Protein AF-A0A5E6NGI4-F1 (afdb_monomer_lite)

Sequence (69 aa):
MNKALSVTTTTLLLLLIANVFIDVVLRYAFNNSSIALQELEWHLFSAMFLLSIAYGLQNDTHVRVDVFS

Foldseek 3Di:
DVVVLVVVLVVLVVVLVVLVVVQVCCCPVVVDHDPVSVVVNVVSVVVSVVSVVVVCVVVVVPPPPPVDD

Radius of gyration: 16.52 Å; chains: 1; bounding box: 33×36×40 Å

Secondary structure (DSSP, 8-state):
-HHHHHHHHHHHHHHHHHHHHHHHHHHHHH----HHHHHHHHHHHHHHHHHHHHHHHHTT---------

Structure (mmCIF, N/CA/C/O backbone):
data_AF-A0A5E6NGI4-F1
#
_entry.id   AF-A0A5E6NGI4-F1
#
loop_
_atom_site.group_PDB
_atom_site.id
_atom_site.type_symbol
_atom_site.label_atom_id
_atom_site.label_alt_id
_atom_site.label_comp_id
_atom_site.label_asym_id
_atom_site.label_entity_id
_atom_site.label_seq_id
_atom_site.pdbx_PDB_ins_code
_atom_site.Cartn_x
_atom_site.Cartn_y
_atom_site.Cartn_z
_atom_site.occupancy
_atom_site.B_iso_or_equiv
_atom_site.auth_seq_id
_atom_site.auth_comp_id
_atom_site.auth_asym_id
_atom_site.auth_atom_id
_atom_site.pdbx_PDB_model_num
ATOM 1 N N . MET A 1 1 ? -17.632 9.960 13.631 1.00 54.91 1 MET A N 1
ATOM 2 C CA . MET A 1 1 ? -16.254 9.456 13.818 1.00 54.91 1 MET A CA 1
ATOM 3 C C . MET A 1 1 ? -15.853 8.435 12.747 1.00 54.91 1 MET A C 1
ATOM 5 O O . MET A 1 1 ? -14.786 8.577 12.171 1.00 54.91 1 MET A O 1
ATOM 9 N N . ASN A 1 2 ? -16.720 7.477 12.396 1.00 68.88 2 ASN A N 1
ATOM 10 C CA . ASN A 1 2 ? -16.377 6.342 11.516 1.00 68.88 2 ASN A CA 1
ATOM 11 C C . ASN A 1 2 ? -16.114 6.704 10.040 1.00 68.88 2 ASN A C 1
ATOM 13 O O . ASN A 1 2 ? -15.303 6.054 9.390 1.00 68.88 2 ASN A O 1
ATOM 17 N N . LYS A 1 3 ? -16.750 7.757 9.501 1.00 78.25 3 LYS A N 1
ATOM 18 C CA . LYS A 1 3 ? -16.577 8.141 8.086 1.00 78.25 3 LYS A CA 1
ATOM 19 C C . LYS A 1 3 ? -15.161 8.635 7.778 1.00 78.25 3 LYS A C 1
ATOM 21 O O . LYS A 1 3 ? -14.624 8.290 6.736 1.00 78.25 3 LYS A O 1
ATOM 26 N N . ALA A 1 4 ? -14.549 9.401 8.684 1.00 82.44 4 ALA A N 1
ATOM 27 C CA . ALA A 1 4 ? -13.186 9.895 8.496 1.00 82.44 4 ALA A CA 1
ATOM 28 C C . ALA A 1 4 ? -12.177 8.737 8.477 1.00 82.44 4 ALA A C 1
ATOM 30 O O . ALA A 1 4 ? -11.402 8.634 7.536 1.00 82.44 4 ALA A O 1
ATOM 31 N N . LEU A 1 5 ? -12.271 7.821 9.449 1.00 84.69 5 LEU A N 1
ATOM 32 C CA . LEU A 1 5 ? -11.409 6.637 9.542 1.00 84.69 5 LEU A CA 1
ATOM 33 C C . LEU A 1 5 ? -11.571 5.698 8.335 1.00 84.69 5 LEU A C 1
ATOM 35 O O . LEU A 1 5 ? -10.593 5.224 7.765 1.00 84.69 5 LEU A O 1
ATOM 39 N N . SER A 1 6 ? -12.812 5.478 7.892 1.00 84.56 6 SER A N 1
ATOM 40 C CA . SER A 1 6 ? -13.097 4.684 6.693 1.00 84.56 6 SER A CA 1
ATOM 41 C C . SER A 1 6 ? -12.518 5.326 5.426 1.00 84.56 6 SER A C 1
ATOM 43 O O . SER A 1 6 ? -11.907 4.633 4.611 1.00 84.56 6 SER A O 1
ATOM 45 N N . VAL A 1 7 ? -12.639 6.649 5.274 1.00 90.88 7 VAL A N 1
ATOM 46 C CA . VAL A 1 7 ? -12.062 7.378 4.134 1.00 90.88 7 VAL A CA 1
ATOM 47 C C . VAL A 1 7 ? -10.535 7.332 4.165 1.00 90.88 7 VAL A C 1
ATOM 49 O O . VAL A 1 7 ? -9.925 7.101 3.122 1.00 90.88 7 VAL A O 1
ATOM 52 N N . THR A 1 8 ? -9.901 7.481 5.332 1.00 92.25 8 THR A N 1
ATOM 53 C CA . THR A 1 8 ? -8.436 7.397 5.446 1.00 92.25 8 THR A CA 1
ATOM 54 C C . THR A 1 8 ? -7.919 6.005 5.099 1.00 92.25 8 THR A C 1
ATOM 56 O O . THR A 1 8 ? -6.980 5.890 4.317 1.00 92.25 8 THR A O 1
ATOM 59 N N . THR A 1 9 ? -8.568 4.945 5.590 1.00 92.06 9 THR A N 1
ATOM 60 C CA . THR A 1 9 ? -8.186 3.561 5.271 1.00 92.06 9 THR A CA 1
ATOM 61 C C . THR A 1 9 ? -8.381 3.258 3.786 1.00 92.06 9 THR A C 1
ATOM 63 O O . THR A 1 9 ? -7.505 2.676 3.155 1.00 92.06 9 THR A O 1
ATOM 66 N N . THR A 1 10 ? -9.487 3.717 3.195 1.00 92.81 10 THR A N 1
ATOM 67 C CA . THR A 1 10 ? -9.750 3.552 1.755 1.00 92.81 10 THR A CA 1
ATOM 68 C C . THR A 1 10 ? -8.721 4.300 0.906 1.00 92.81 10 THR A C 1
ATOM 70 O O . THR A 1 10 ? -8.256 3.787 -0.107 1.00 92.81 10 THR A O 1
ATOM 73 N N . THR A 1 11 ? -8.319 5.499 1.333 1.00 95.38 11 THR A N 1
ATOM 74 C CA . THR A 1 11 ? -7.287 6.283 0.641 1.00 95.38 11 THR A CA 1
ATOM 75 C C . THR A 1 11 ? -5.932 5.572 0.692 1.00 95.38 11 THR A C 1
ATOM 77 O O . THR A 1 11 ? -5.271 5.460 -0.337 1.00 95.38 11 THR A O 1
ATOM 80 N N . LEU A 1 12 ? -5.540 5.029 1.852 1.00 95.94 1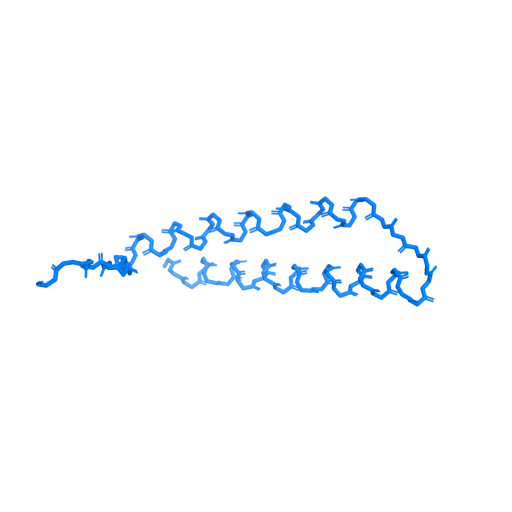2 LEU A N 1
ATOM 81 C CA . LEU A 1 12 ? -4.312 4.235 1.989 1.00 95.94 12 LEU A CA 1
ATOM 82 C C . LEU A 1 12 ? -4.341 2.974 1.120 1.00 95.94 12 LEU A C 1
ATOM 84 O O . LEU A 1 12 ? -3.336 2.652 0.494 1.00 95.94 12 LEU A O 1
ATOM 88 N N . LEU A 1 13 ? -5.493 2.303 1.024 1.00 95.88 13 LEU A N 1
ATOM 89 C CA . LEU A 1 13 ? -5.669 1.147 0.146 1.00 95.88 13 LEU A CA 1
ATOM 90 C C . LEU A 1 13 ? -5.452 1.515 -1.326 1.00 95.88 13 LEU A C 1
ATOM 92 O O . L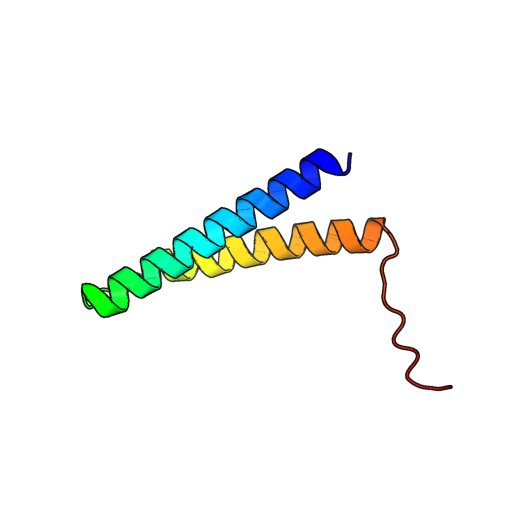EU A 1 13 ? -4.731 0.816 -2.033 1.00 95.88 13 LEU A O 1
ATOM 96 N N . LEU A 1 14 ? -6.048 2.617 -1.792 1.00 97.50 14 LEU A N 1
ATOM 97 C CA . LEU A 1 14 ? -5.867 3.075 -3.171 1.00 97.50 14 LEU A CA 1
ATOM 98 C C . LEU A 1 14 ? -4.403 3.422 -3.467 1.00 97.50 14 LEU A C 1
ATOM 100 O O . LEU A 1 14 ? -3.898 3.058 -4.527 1.00 97.50 14 LEU A O 1
ATOM 104 N N . LEU A 1 15 ? -3.712 4.072 -2.525 1.00 97.75 15 LEU A N 1
ATOM 105 C CA . LEU A 1 15 ? -2.282 4.363 -2.648 1.00 97.75 15 LEU A CA 1
ATOM 106 C C . LEU A 1 15 ? -1.436 3.087 -2.680 1.00 97.75 15 LEU A C 1
ATOM 108 O O . LEU A 1 15 ? -0.532 2.987 -3.505 1.00 97.75 15 LEU A O 1
ATOM 112 N N . LEU A 1 16 ? -1.745 2.100 -1.834 1.00 97.62 16 LEU A N 1
ATOM 113 C CA . LEU A 1 16 ? -1.059 0.808 -1.821 1.00 97.62 16 LEU A CA 1
ATOM 114 C C . LEU A 1 16 ? -1.226 0.078 -3.159 1.00 97.62 16 LEU A C 1
ATOM 116 O O . LEU A 1 16 ? -0.241 -0.373 -3.735 1.00 97.62 16 LEU A O 1
ATOM 120 N N . ILE A 1 17 ? -2.456 0.005 -3.681 1.00 97.75 17 ILE A N 1
ATOM 121 C CA . ILE A 1 17 ? -2.743 -0.627 -4.978 1.00 97.75 17 ILE A CA 1
ATOM 122 C C . ILE A 1 17 ? -1.987 0.086 -6.101 1.00 97.75 17 ILE A C 1
ATOM 124 O O . ILE A 1 17 ? -1.368 -0.574 -6.934 1.00 97.75 17 ILE A O 1
ATOM 128 N N . ALA A 1 18 ? -2.012 1.421 -6.120 1.00 98.00 18 ALA A N 1
ATOM 129 C CA . ALA A 1 18 ? -1.278 2.201 -7.109 1.00 98.00 18 ALA A CA 1
ATOM 130 C C . ALA A 1 18 ? 0.235 1.946 -7.022 1.00 98.00 18 ALA A C 1
ATOM 132 O O . ALA A 1 18 ? 0.878 1.774 -8.054 1.00 98.00 18 ALA A O 1
ATOM 133 N N . ASN A 1 19 ? 0.792 1.868 -5.811 1.00 97.56 19 ASN A N 1
ATOM 134 C CA . ASN A 1 19 ? 2.212 1.600 -5.607 1.00 97.56 19 ASN A CA 1
ATOM 135 C C . ASN A 1 19 ? 2.616 0.215 -6.127 1.00 97.56 19 ASN A C 1
ATOM 137 O O . ASN A 1 19 ? 3.530 0.126 -6.942 1.00 97.56 19 ASN A O 1
ATOM 141 N N . VAL A 1 20 ? 1.886 -0.835 -5.735 1.00 96.81 20 VAL A N 1
ATOM 142 C CA . VAL A 1 20 ? 2.133 -2.214 -6.198 1.00 96.81 20 VAL A CA 1
ATOM 143 C C . VAL A 1 20 ? 1.995 -2.307 -7.716 1.00 96.81 20 VAL A C 1
ATOM 145 O O . VAL A 1 20 ? 2.803 -2.947 -8.385 1.00 96.81 20 VAL A O 1
ATOM 148 N N . PHE A 1 21 ? 0.993 -1.640 -8.292 1.00 97.31 21 PHE A N 1
ATOM 149 C CA . PHE A 1 21 ? 0.820 -1.606 -9.740 1.00 97.31 21 PHE A CA 1
ATOM 150 C C . PHE A 1 21 ? 2.025 -0.967 -10.441 1.00 97.31 21 PHE A C 1
ATOM 152 O O . PHE A 1 21 ? 2.534 -1.526 -11.412 1.00 97.31 21 PHE A O 1
ATOM 159 N N . ILE A 1 22 ? 2.510 0.173 -9.941 1.00 96.56 22 ILE A N 1
ATOM 160 C CA . ILE A 1 22 ? 3.694 0.845 -10.485 1.00 96.56 22 ILE A CA 1
ATOM 161 C C . ILE A 1 22 ? 4.938 -0.041 -10.336 1.00 96.56 22 ILE A C 1
ATOM 163 O O . ILE A 1 22 ? 5.677 -0.179 -11.308 1.00 96.56 22 ILE A O 1
ATOM 167 N N . ASP A 1 23 ? 5.158 -0.671 -9.178 1.00 95.56 23 ASP A N 1
ATOM 168 C CA . ASP A 1 23 ? 6.295 -1.576 -8.952 1.00 95.56 23 ASP A CA 1
ATOM 169 C C . ASP A 1 23 ? 6.283 -2.760 -9.935 1.00 95.56 23 ASP A C 1
ATOM 171 O O . ASP A 1 23 ? 7.290 -3.046 -10.586 1.00 95.56 23 ASP A O 1
ATOM 175 N N . VAL A 1 24 ? 5.120 -3.387 -10.139 1.00 96.06 24 VAL A N 1
ATOM 176 C CA . VAL A 1 24 ? 4.931 -4.480 -11.107 1.00 96.06 24 VAL A CA 1
ATOM 177 C C . VAL A 1 24 ? 5.194 -4.001 -12.538 1.00 96.06 24 VAL A C 1
ATOM 179 O O . VAL A 1 24 ? 5.929 -4.656 -13.280 1.00 96.06 24 VAL A O 1
ATOM 182 N N . VAL A 1 25 ? 4.646 -2.852 -12.942 1.00 96.38 25 VAL A N 1
ATOM 183 C CA . VAL A 1 25 ? 4.865 -2.297 -14.288 1.00 96.38 25 VAL A CA 1
ATOM 184 C C . VAL A 1 25 ? 6.342 -1.973 -14.512 1.00 96.38 25 VAL A C 1
ATOM 186 O O . VAL A 1 25 ? 6.899 -2.369 -15.534 1.00 96.38 25 VAL A O 1
ATOM 189 N N . LEU A 1 26 ? 7.002 -1.304 -13.566 1.00 95.50 26 LEU A N 1
ATOM 190 C CA . LEU A 1 26 ? 8.428 -0.978 -13.659 1.00 95.50 26 LEU A CA 1
ATOM 191 C C 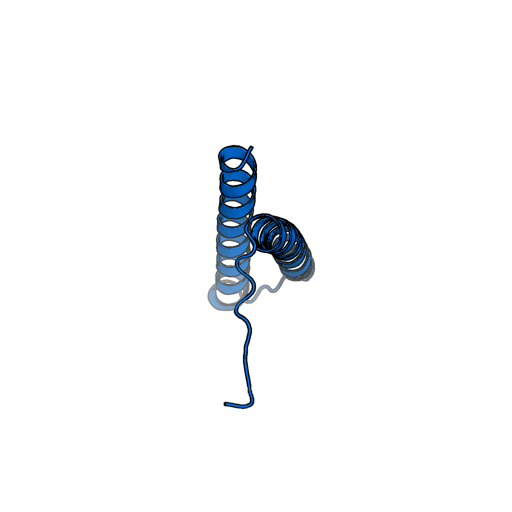. LEU A 1 26 ? 9.292 -2.236 -13.749 1.00 95.50 26 LEU A C 1
ATOM 193 O O . LEU A 1 26 ? 10.192 -2.310 -14.590 1.00 95.50 26 LEU A O 1
ATOM 197 N N . ARG A 1 27 ? 8.973 -3.258 -12.953 1.00 94.69 27 ARG A N 1
ATOM 198 C CA . ARG A 1 27 ? 9.717 -4.515 -12.951 1.00 94.69 27 ARG A CA 1
ATOM 199 C C . ARG A 1 27 ? 9.583 -5.265 -14.267 1.00 94.69 27 ARG A C 1
ATOM 201 O O . ARG A 1 27 ? 10.592 -5.702 -14.803 1.00 94.69 27 ARG A O 1
ATOM 208 N N . TYR A 1 28 ? 8.372 -5.422 -14.795 1.00 95.81 28 TYR A N 1
ATOM 209 C CA . TYR A 1 28 ? 8.164 -6.282 -15.963 1.00 95.81 28 TYR A CA 1
ATOM 210 C C . TYR A 1 28 ? 8.283 -5.552 -17.302 1.00 95.81 28 TYR A C 1
ATOM 212 O O . TYR A 1 28 ? 8.782 -6.139 -18.257 1.00 95.81 28 TYR A O 1
ATOM 220 N N . ALA A 1 29 ? 7.864 -4.287 -17.396 1.00 95.75 29 ALA A N 1
ATOM 221 C CA . ALA A 1 29 ? 7.946 -3.529 -18.647 1.00 95.75 29 ALA A CA 1
ATOM 222 C C . ALA A 1 29 ? 9.295 -2.817 -18.822 1.00 95.75 29 ALA A C 1
ATOM 224 O O . ALA A 1 29 ? 9.755 -2.649 -19.949 1.00 95.75 29 ALA A O 1
ATOM 225 N N . PHE A 1 30 ? 9.937 -2.416 -17.720 1.00 94.50 30 PHE A N 1
ATOM 226 C CA . PHE A 1 30 ? 11.168 -1.619 -17.750 1.00 94.50 30 PHE A CA 1
ATOM 227 C C . PHE A 1 30 ? 12.374 -2.330 -17.118 1.00 94.50 30 PHE A C 1
ATOM 229 O O . PHE A 1 30 ? 13.457 -1.750 -17.074 1.00 94.50 30 PHE A O 1
ATOM 236 N N . ASN A 1 31 ? 12.208 -3.573 -16.640 1.00 91.88 31 ASN A N 1
ATOM 237 C CA . ASN A 1 31 ? 13.236 -4.351 -15.936 1.00 91.88 31 ASN A CA 1
ATOM 238 C C . ASN A 1 31 ? 13.900 -3.578 -14.778 1.00 91.88 31 ASN A C 1
ATOM 240 O O . ASN A 1 31 ? 15.076 -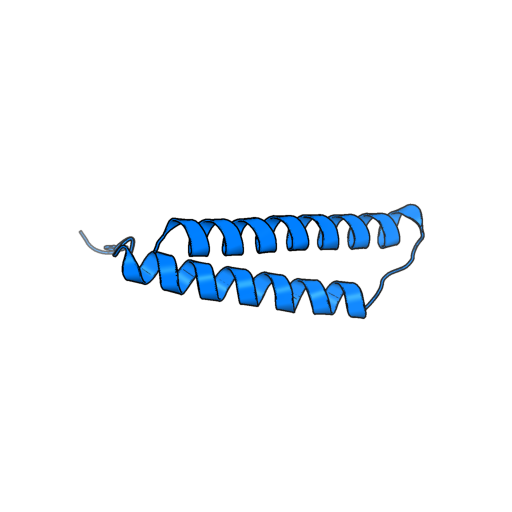3.773 -14.473 1.00 91.88 31 ASN A O 1
ATOM 244 N N . ASN A 1 32 ? 13.149 -2.667 -14.153 1.00 91.38 32 ASN A N 1
ATOM 245 C CA . ASN A 1 32 ? 13.623 -1.787 -13.095 1.00 91.38 32 ASN A CA 1
ATOM 246 C C . ASN A 1 32 ? 12.848 -2.082 -11.811 1.00 91.38 32 ASN A C 1
ATOM 248 O O . ASN A 1 32 ? 11.627 -1.962 -11.777 1.00 91.38 32 ASN A O 1
ATOM 252 N N . SER A 1 33 ? 13.556 -2.475 -10.756 1.00 89.88 33 SER A N 1
ATOM 253 C CA . SER A 1 33 ? 12.968 -2.686 -9.431 1.00 89.88 33 SER A CA 1
ATOM 254 C C . SER A 1 33 ? 13.527 -1.658 -8.458 1.00 89.88 33 SER A C 1
ATOM 256 O O . SER A 1 33 ? 14.742 -1.544 -8.304 1.00 89.88 33 SER A O 1
ATOM 258 N N . SER A 1 34 ? 12.636 -0.923 -7.792 1.00 92.94 34 SER A N 1
ATOM 259 C CA . SER A 1 34 ? 13.008 0.115 -6.831 1.00 92.94 34 SER A CA 1
ATOM 260 C C . SER A 1 34 ? 12.809 -0.379 -5.403 1.00 92.94 34 SER A C 1
ATOM 262 O O . SER A 1 34 ? 11.689 -0.677 -4.993 1.00 92.94 34 SER A O 1
ATOM 264 N N . ILE A 1 35 ? 13.891 -0.400 -4.619 1.00 94.44 35 ILE A N 1
ATOM 265 C CA . ILE A 1 35 ? 13.839 -0.736 -3.187 1.00 94.44 35 ILE A CA 1
ATOM 266 C C . ILE A 1 35 ? 12.956 0.268 -2.437 1.00 94.44 35 ILE A C 1
ATOM 268 O O . ILE A 1 35 ? 12.175 -0.127 -1.583 1.00 94.44 35 ILE A O 1
ATOM 272 N N . ALA A 1 36 ? 13.001 1.549 -2.814 1.00 94.56 36 ALA A N 1
ATOM 273 C CA . ALA A 1 36 ? 12.168 2.575 -2.195 1.00 94.56 36 ALA A CA 1
ATOM 274 C C . ALA A 1 36 ? 10.664 2.334 -2.425 1.00 94.56 36 ALA A C 1
ATOM 276 O O . ALA A 1 36 ? 9.866 2.581 -1.525 1.00 94.56 36 ALA A O 1
ATOM 277 N N . LEU A 1 37 ? 10.270 1.834 -3.608 1.00 94.62 37 LEU A N 1
ATOM 278 C CA . LEU A 1 37 ? 8.870 1.479 -3.871 1.00 94.62 37 LEU A CA 1
ATOM 279 C C . LEU A 1 37 ? 8.446 0.274 -3.041 1.00 94.62 37 LEU A C 1
ATOM 281 O O . LEU A 1 37 ? 7.361 0.317 -2.472 1.00 94.62 37 LEU A O 1
ATOM 285 N N . GLN A 1 38 ? 9.304 -0.743 -2.916 1.00 94.50 38 GLN A N 1
ATOM 286 C CA . GLN A 1 38 ? 9.041 -1.875 -2.029 1.00 94.50 38 GLN A CA 1
ATOM 287 C C . GLN A 1 38 ? 8.907 -1.424 -0.578 1.00 94.50 38 GLN A C 1
ATOM 289 O O . GLN A 1 38 ? 7.906 -1.733 0.053 1.00 94.50 38 GLN A O 1
ATOM 294 N N . GLU A 1 39 ? 9.855 -0.654 -0.039 1.00 96.62 39 GLU A N 1
ATOM 295 C CA . GLU A 1 39 ? 9.766 -0.149 1.335 1.00 96.62 39 GLU A CA 1
ATOM 296 C C . GLU A 1 39 ? 8.471 0.640 1.558 1.00 96.62 39 GLU A C 1
ATOM 298 O O . GLU A 1 39 ? 7.804 0.450 2.577 1.00 96.62 39 GLU A O 1
ATOM 303 N N . LEU A 1 40 ? 8.052 1.462 0.592 1.00 96.31 40 LEU A N 1
ATOM 304 C CA . LEU A 1 40 ? 6.790 2.192 0.667 1.00 96.31 40 LEU A CA 1
ATOM 305 C C . LEU A 1 40 ? 5.564 1.259 0.753 1.00 96.31 40 LEU A C 1
ATOM 307 O O . LEU A 1 40 ? 4.623 1.589 1.479 1.00 96.31 40 LEU A O 1
ATOM 311 N N . GLU A 1 41 ? 5.576 0.082 0.114 1.00 96.44 41 GLU A N 1
ATOM 312 C CA . GLU A 1 41 ? 4.501 -0.923 0.252 1.00 96.44 41 GLU A CA 1
ATOM 313 C C . GLU A 1 41 ? 4.338 -1.368 1.700 1.00 96.44 41 GLU A C 1
ATOM 315 O O . GLU A 1 41 ? 3.221 -1.381 2.220 1.00 96.44 41 GLU A O 1
ATOM 320 N N . TRP A 1 42 ? 5.448 -1.676 2.376 1.00 95.69 42 TRP A N 1
ATOM 321 C CA . TRP A 1 42 ? 5.431 -2.123 3.771 1.00 95.69 42 TRP A CA 1
ATOM 322 C C . TRP A 1 42 ? 4.866 -1.048 4.704 1.00 95.69 42 TRP A C 1
ATOM 324 O O . TRP A 1 42 ? 4.089 -1.347 5.617 1.00 95.69 42 TRP A O 1
ATOM 334 N N . HIS A 1 43 ? 5.205 0.218 4.459 1.00 96.62 43 HIS A N 1
ATOM 335 C CA . HIS A 1 43 ? 4.718 1.337 5.265 1.00 96.62 43 HIS A CA 1
ATOM 336 C C . HIS A 1 43 ? 3.230 1.620 5.014 1.00 96.62 43 HIS A C 1
ATOM 338 O O . HIS A 1 43 ? 2.464 1.772 5.967 1.00 96.62 43 HIS A O 1
ATOM 344 N N . LEU A 1 44 ? 2.789 1.637 3.752 1.00 96.19 44 LEU A N 1
ATOM 345 C CA . LEU A 1 44 ? 1.375 1.833 3.411 1.00 96.19 44 LEU A CA 1
ATOM 346 C C . LEU A 1 44 ? 0.505 0.687 3.938 1.00 96.19 44 LEU A C 1
ATOM 348 O O . LEU A 1 44 ? -0.558 0.931 4.515 1.00 96.19 44 LEU A O 1
ATOM 352 N N . PHE A 1 45 ? 0.973 -0.554 3.794 1.00 96.31 45 PHE A N 1
ATOM 353 C CA . PHE A 1 45 ? 0.281 -1.734 4.295 1.00 96.31 45 PHE A CA 1
ATOM 354 C C . PHE A 1 45 ? 0.148 -1.713 5.821 1.00 96.31 45 PHE A C 1
ATOM 356 O O . PHE A 1 45 ? -0.958 -1.869 6.340 1.00 96.31 45 PHE A O 1
ATOM 363 N N . SER A 1 46 ? 1.241 -1.468 6.550 1.00 96.19 46 SER A N 1
ATOM 364 C CA . SER A 1 46 ? 1.214 -1.423 8.019 1.00 96.19 46 SER A CA 1
ATOM 365 C C . SER A 1 46 ? 0.333 -0.290 8.555 1.00 96.19 46 SER A C 1
ATOM 367 O O . SER A 1 46 ? -0.472 -0.527 9.457 1.00 96.19 46 SER A O 1
ATOM 369 N N . ALA A 1 47 ? 0.398 0.909 7.968 1.00 95.56 47 ALA A N 1
ATOM 370 C CA . ALA A 1 47 ? -0.462 2.031 8.347 1.00 95.56 47 ALA A CA 1
ATOM 371 C C . ALA A 1 47 ? -1.953 1.710 8.143 1.00 95.56 47 ALA A C 1
ATOM 373 O O . ALA A 1 47 ? -2.771 1.927 9.041 1.00 95.56 47 ALA A O 1
ATOM 374 N N . MET A 1 48 ? -2.307 1.145 6.983 1.00 94.56 48 MET A N 1
ATOM 375 C CA . MET A 1 48 ? -3.676 0.727 6.679 1.00 94.56 48 MET A CA 1
ATOM 376 C C . MET A 1 48 ? -4.160 -0.362 7.647 1.00 94.56 48 MET A C 1
ATOM 378 O O . MET A 1 48 ? -5.287 -0.295 8.144 1.00 94.56 48 MET A O 1
ATOM 382 N N . PHE A 1 49 ? -3.316 -1.354 7.930 1.00 91.56 49 PHE A N 1
ATOM 383 C CA . PHE A 1 49 ? -3.640 -2.481 8.800 1.00 91.56 49 PHE A CA 1
ATOM 384 C C . PHE A 1 49 ? -3.891 -2.045 10.246 1.00 91.56 49 PHE A C 1
ATOM 386 O O . PHE A 1 49 ? -4.914 -2.408 10.826 1.00 91.56 49 PHE A O 1
ATOM 393 N N . LEU A 1 50 ? -3.016 -1.208 10.810 1.00 92.62 50 LEU A N 1
ATOM 394 C CA . LEU A 1 50 ? -3.156 -0.701 12.179 1.00 92.62 50 LEU A CA 1
ATOM 395 C C . LEU A 1 50 ? -4.440 0.120 12.360 1.00 92.62 50 LEU A C 1
ATOM 397 O O . LEU A 1 50 ? -5.169 -0.079 13.333 1.00 92.62 50 LEU A O 1
ATOM 401 N N . LEU A 1 51 ? -4.762 0.991 11.397 1.00 90.94 51 LEU A N 1
ATOM 402 C CA . LEU A 1 51 ? -6.013 1.758 11.409 1.00 90.94 51 LEU A CA 1
ATOM 403 C C . LEU A 1 51 ? -7.244 0.850 11.290 1.00 90.94 51 LEU A C 1
ATOM 405 O O . LEU A 1 51 ? -8.246 1.068 11.974 1.00 90.94 51 LEU A O 1
ATOM 409 N N . SER A 1 52 ? -7.165 -0.186 10.454 1.00 88.25 52 SER A N 1
ATOM 410 C CA . SER A 1 52 ? -8.258 -1.144 10.251 1.00 88.25 52 SER A CA 1
ATOM 411 C C . SER A 1 52 ? -8.517 -2.000 11.492 1.00 88.25 52 SER A C 1
ATOM 413 O O . SER A 1 52 ? -9.674 -2.202 11.855 1.00 88.25 52 SER A O 1
ATOM 415 N N . ILE A 1 53 ? -7.467 -2.456 12.184 1.00 88.44 53 ILE A N 1
ATOM 416 C CA . ILE A 1 53 ? -7.597 -3.215 13.436 1.00 88.44 53 ILE A CA 1
ATOM 417 C C . ILE A 1 53 ? -8.184 -2.353 14.545 1.00 88.44 53 ILE A C 1
ATOM 419 O O . ILE A 1 53 ? -9.103 -2.798 15.229 1.00 88.44 53 ILE A O 1
ATOM 423 N N . ALA A 1 54 ? -7.700 -1.120 14.715 1.00 88.25 54 ALA A N 1
ATOM 424 C CA . ALA A 1 54 ? -8.252 -0.209 15.714 1.00 88.25 54 ALA A CA 1
ATOM 425 C C . ALA A 1 54 ? -9.753 0.044 15.472 1.00 88.25 54 ALA A C 1
ATOM 427 O O . ALA A 1 54 ? -10.546 0.041 16.415 1.00 88.25 54 ALA A O 1
ATOM 428 N N . TYR A 1 55 ? -10.157 0.191 14.203 1.00 84.50 55 TYR A N 1
ATOM 429 C CA . TYR A 1 55 ? -11.563 0.304 13.818 1.00 84.50 55 TYR A CA 1
ATOM 430 C C . TYR A 1 55 ? -12.364 -0.978 14.096 1.00 84.50 55 TYR A C 1
ATOM 432 O O . TYR A 1 55 ? -13.459 -0.906 14.647 1.00 84.50 55 TYR A O 1
ATOM 440 N N . GLY A 1 56 ? -11.840 -2.153 13.737 1.00 83.31 56 GLY A N 1
ATOM 441 C CA . GLY A 1 56 ? -12.512 -3.436 13.972 1.00 83.31 56 GLY A CA 1
ATOM 442 C C . GLY A 1 56 ? -12.690 -3.749 15.460 1.00 83.31 56 GLY A C 1
ATOM 443 O O . GLY A 1 56 ? -13.749 -4.217 15.872 1.00 83.31 56 GLY A O 1
ATOM 444 N N . LEU A 1 57 ? -11.689 -3.415 16.279 1.00 83.88 57 LEU A N 1
ATOM 445 C CA . LEU A 1 57 ? -11.754 -3.561 17.732 1.00 83.88 57 LEU A CA 1
ATOM 446 C C . LEU A 1 57 ? -12.827 -2.649 18.343 1.00 83.88 57 LEU A C 1
ATOM 448 O O . LEU A 1 57 ? -13.590 -3.101 19.186 1.00 83.88 57 LEU A O 1
ATOM 452 N N . GLN A 1 58 ? -12.934 -1.394 17.889 1.00 82.75 58 GLN A N 1
ATOM 453 C CA . GLN A 1 58 ? -13.966 -0.465 18.367 1.00 82.75 58 GLN A CA 1
ATOM 454 C C . GLN A 1 58 ? -15.395 -0.931 18.049 1.00 82.75 58 GLN A C 1
ATOM 456 O O . GLN A 1 58 ? -16.312 -0.611 18.799 1.00 82.75 58 GLN A O 1
ATOM 461 N N . ASN A 1 59 ? -15.604 -1.642 16.939 1.00 82.69 59 ASN A N 1
ATOM 462 C CA . ASN A 1 59 ? -16.934 -2.105 16.537 1.00 82.69 59 ASN A CA 1
ATOM 463 C C . ASN A 1 59 ? -17.280 -3.500 17.087 1.00 82.69 59 ASN A C 1
ATOM 465 O O . ASN A 1 59 ? -18.260 -4.086 16.630 1.00 82.69 59 ASN A O 1
ATOM 469 N N . ASP A 1 60 ? -16.481 -4.046 18.016 1.00 74.44 60 ASP A N 1
ATOM 470 C CA . ASP A 1 60 ? -16.659 -5.388 18.591 1.00 74.44 60 ASP A CA 1
ATOM 471 C C . ASP A 1 60 ? -16.869 -6.485 17.526 1.00 74.44 60 ASP A C 1
ATOM 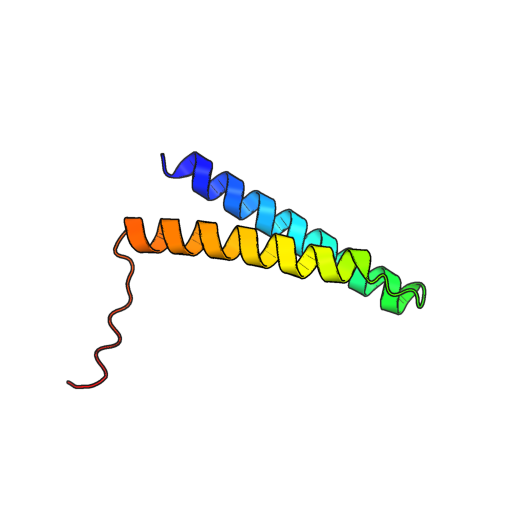473 O O . ASP A 1 60 ? -17.456 -7.536 17.785 1.00 74.44 60 ASP A O 1
ATOM 477 N N . THR A 1 61 ? -16.331 -6.296 16.312 1.00 65.94 61 THR A N 1
ATOM 478 C CA . THR A 1 61 ? -16.418 -7.279 15.218 1.00 65.94 61 THR A CA 1
ATOM 479 C C . THR A 1 61 ? -15.397 -8.404 15.382 1.00 65.94 61 THR A C 1
ATOM 481 O O . THR A 1 61 ? -14.912 -8.967 14.400 1.00 65.94 61 THR A O 1
ATOM 484 N N . HIS A 1 62 ? -15.035 -8.727 16.624 1.00 64.25 62 HIS A N 1
ATOM 485 C CA . HIS A 1 62 ? -14.249 -9.909 16.934 1.00 64.25 62 HIS A CA 1
ATOM 486 C C . HIS A 1 62 ? -15.073 -11.137 16.548 1.00 64.25 62 HIS A C 1
ATOM 488 O O . HIS A 1 62 ? -16.031 -11.504 17.228 1.00 64.25 62 HIS A O 1
ATOM 494 N N . VAL A 1 63 ? -14.693 -11.783 15.445 1.00 66.12 63 VAL A N 1
ATOM 495 C CA . VAL A 1 63 ? -15.146 -13.140 15.149 1.00 66.12 63 VAL A CA 1
ATOM 496 C C . VAL A 1 63 ? -14.591 -14.019 16.265 1.00 66.12 63 VAL A C 1
ATOM 498 O O . VAL A 1 63 ? -13.399 -14.324 16.292 1.00 66.12 63 VAL A O 1
ATOM 501 N N . ARG A 1 64 ? -15.444 -14.367 17.233 1.00 69.25 64 ARG A N 1
ATOM 502 C CA . ARG A 1 64 ? -15.132 -15.392 18.228 1.00 69.25 64 ARG A CA 1
ATOM 503 C C . ARG A 1 64 ? -15.024 -16.697 17.456 1.00 69.25 64 ARG A C 1
ATOM 505 O O . ARG A 1 64 ? -16.024 -17.226 16.979 1.00 69.25 64 ARG A O 1
ATOM 512 N N . VAL A 1 65 ? -13.800 -17.163 17.241 1.00 62.84 65 VAL A N 1
ATOM 513 C CA . VAL A 1 65 ? -13.576 -18.522 16.758 1.00 62.84 65 VAL A CA 1
ATOM 514 C C . VAL A 1 65 ? -13.770 -19.422 17.974 1.00 62.84 65 VAL A C 1
ATOM 516 O O . VAL A 1 65 ? -12.816 -19.736 18.682 1.00 62.84 65 VAL A O 1
ATOM 519 N N . ASP A 1 66 ? -15.020 -19.778 18.261 1.00 68.75 66 ASP A N 1
ATOM 520 C CA . ASP A 1 66 ? -15.323 -20.827 19.229 1.00 68.75 66 ASP A CA 1
ATOM 521 C C . ASP A 1 66 ? -14.911 -22.164 18.586 1.00 68.75 66 ASP A C 1
ATOM 523 O O . ASP A 1 66 ? -15.622 -22.732 17.762 1.00 68.75 66 ASP A O 1
ATOM 527 N N . VAL A 1 67 ? -13.689 -22.621 18.889 1.00 68.50 67 VAL A N 1
ATOM 528 C CA . VAL A 1 67 ? -13.097 -23.871 18.356 1.00 68.50 67 VAL A CA 1
ATOM 529 C C . VAL A 1 67 ? -13.735 -25.120 18.987 1.00 68.50 67 VAL A C 1
ATOM 531 O O . VAL A 1 67 ? -13.610 -26.217 18.447 1.00 68.50 67 VAL A O 1
ATOM 534 N N . PHE A 1 68 ? -14.451 -24.964 20.101 1.00 63.97 68 PHE A N 1
ATOM 535 C CA . PHE A 1 68 ? -15.118 -26.053 20.809 1.00 63.97 68 PHE A CA 1
ATOM 536 C C . PHE A 1 68 ? -16.591 -25.70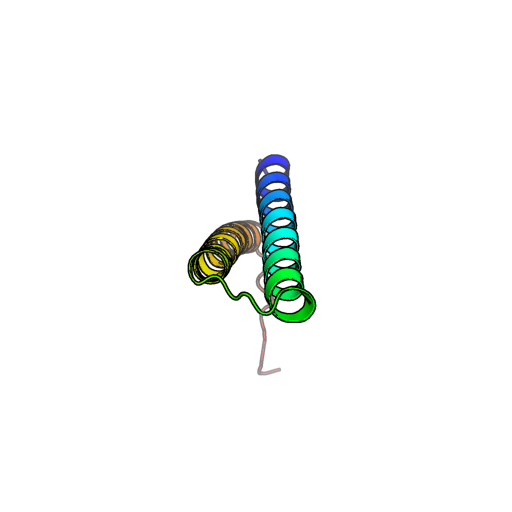1 21.044 1.00 63.97 68 PHE A C 1
ATOM 538 O O . PHE A 1 68 ? -16.908 -24.871 21.895 1.00 63.97 68 PHE A O 1
ATOM 545 N N . SER A 1 69 ? -17.462 -26.343 20.262 1.00 56.66 69 SER A N 1
ATOM 546 C CA . SER A 1 69 ? -18.857 -26.618 20.622 1.00 56.66 69 SER A CA 1
ATOM 547 C C . SER A 1 69 ? -18.947 -27.952 21.351 1.00 56.66 69 SER A C 1
ATOM 549 O O . SER A 1 69 ? -18.067 -28.812 21.123 1.00 56.66 69 SER A O 1
#

pLDDT: mean 88.01, std 11.51, range [54.91, 98.0]